Protein AF-A0A2X1PIT4-F1 (afdb_monomer)

Structure (mmCIF, N/CA/C/O backbone):
data_AF-A0A2X1PIT4-F1
#
_entry.id   AF-A0A2X1PIT4-F1
#
loop_
_atom_site.group_PDB
_atom_site.id
_atom_site.type_symbol
_atom_site.label_atom_id
_atom_site.label_alt_id
_atom_site.label_comp_id
_atom_site.label_as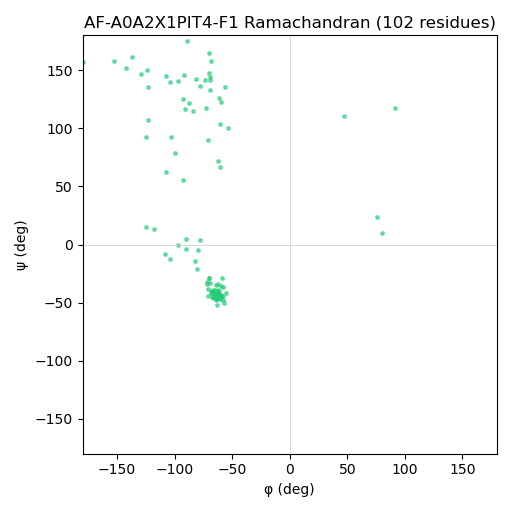ym_id
_atom_site.label_entity_id
_atom_site.label_seq_id
_atom_site.pdbx_PDB_ins_code
_atom_site.Cartn_x
_atom_site.Cartn_y
_atom_site.Cartn_z
_atom_site.occupancy
_atom_site.B_iso_or_equiv
_atom_site.auth_seq_id
_atom_site.auth_comp_id
_atom_site.auth_asym_id
_atom_site.auth_atom_id
_atom_site.pdbx_PDB_model_num
ATOM 1 N N . MET A 1 1 ? -17.736 -12.705 9.997 1.00 50.94 1 MET A N 1
ATOM 2 C CA . MET A 1 1 ? -16.799 -11.844 9.248 1.00 50.94 1 MET A CA 1
ATOM 3 C C . MET A 1 1 ? -15.477 -11.856 9.993 1.00 50.94 1 MET A C 1
ATOM 5 O O . MET A 1 1 ? -15.483 -11.65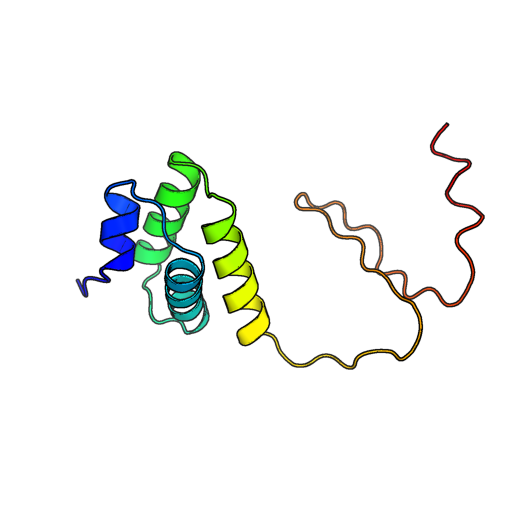0 11.202 1.00 50.94 1 MET A O 1
ATOM 9 N N . GLN A 1 2 ? -14.382 -12.212 9.327 1.00 56.69 2 GLN A N 1
ATOM 10 C CA . GLN A 1 2 ? -13.048 -12.162 9.926 1.00 56.69 2 GLN A CA 1
ATOM 11 C C . GLN A 1 2 ? -12.653 -10.682 1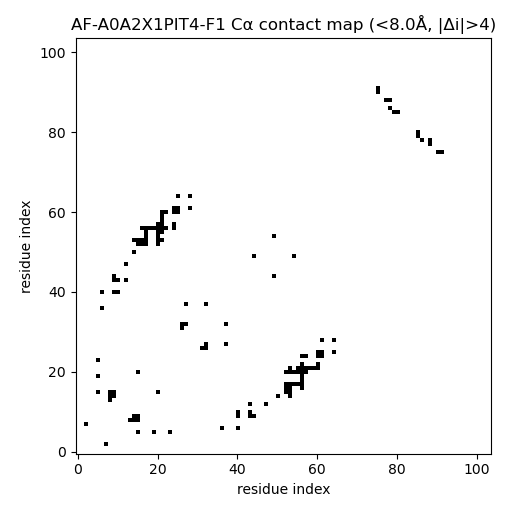0.040 1.00 56.69 2 GLN A C 1
ATOM 13 O O . GLN A 1 2 ? -12.628 -9.978 9.032 1.00 56.69 2 GLN A O 1
ATOM 18 N N . HIS A 1 3 ? -12.454 -10.194 11.266 1.00 62.47 3 HIS A N 1
ATOM 19 C CA . HIS A 1 3 ? -12.161 -8.783 11.525 1.00 62.47 3 HIS A CA 1
ATOM 20 C C . HIS A 1 3 ? -10.661 -8.545 11.345 1.00 62.47 3 HIS A C 1
ATOM 22 O O . HIS A 1 3 ? -9.855 -9.104 12.088 1.00 62.47 3 HIS A O 1
ATOM 28 N N . ASN A 1 4 ? -10.286 -7.738 10.352 1.00 81.75 4 ASN A N 1
ATOM 29 C CA . ASN A 1 4 ? -8.917 -7.255 10.206 1.00 81.75 4 ASN A CA 1
ATOM 30 C C . ASN A 1 4 ? -8.811 -5.922 10.970 1.00 81.75 4 ASN A C 1
ATOM 32 O O . ASN A 1 4 ? -9.489 -4.969 10.579 1.00 81.75 4 ASN A O 1
ATOM 36 N N . PRO A 1 5 ? -7.994 -5.822 12.033 1.00 90.94 5 PRO A N 1
ATOM 37 C CA . PRO A 1 5 ? -7.908 -4.610 12.851 1.00 90.94 5 PRO A CA 1
ATOM 38 C C . PRO A 1 5 ? -7.499 -3.368 12.044 1.00 90.94 5 PRO A C 1
ATOM 40 O O . PRO A 1 5 ? -7.935 -2.264 12.359 1.00 90.94 5 PRO A O 1
ATOM 43 N N . LEU A 1 6 ? -6.734 -3.546 10.962 1.00 94.50 6 LEU A N 1
ATOM 44 C CA . LEU A 1 6 ? -6.333 -2.449 10.080 1.00 94.50 6 LEU A CA 1
ATOM 45 C C . LEU A 1 6 ? -7.500 -1.921 9.238 1.00 94.50 6 LEU A C 1
ATOM 47 O O . LEU A 1 6 ? -7.564 -0.727 8.962 1.00 94.50 6 LEU A O 1
ATOM 51 N N . LEU A 1 7 ? -8.445 -2.789 8.857 1.00 94.62 7 LEU A N 1
ATOM 52 C CA . LEU A 1 7 ? -9.663 -2.356 8.170 1.00 94.62 7 LEU A CA 1
ATOM 53 C C . LEU A 1 7 ? -10.554 -1.544 9.112 1.00 94.62 7 LEU A C 1
ATOM 55 O O . LEU A 1 7 ? -11.041 -0.496 8.712 1.00 94.62 7 LEU A O 1
ATOM 59 N N . GLU A 1 8 ? -10.698 -1.958 10.372 1.00 93.62 8 GLU A N 1
ATOM 60 C CA . GLU A 1 8 ? -11.466 -1.200 11.372 1.00 93.62 8 GLU A CA 1
ATOM 61 C C . GLU A 1 8 ? -10.850 0.178 11.664 1.00 93.62 8 GLU A C 1
ATOM 63 O O . GLU A 1 8 ? -11.553 1.189 11.753 1.00 93.62 8 GLU A O 1
ATOM 68 N N . GLN A 1 9 ? -9.519 0.253 11.757 1.00 94.19 9 GLN A N 1
ATOM 69 C CA . GLN A 1 9 ? -8.798 1.524 11.872 1.00 94.19 9 GLN A CA 1
ATOM 70 C C . GLN A 1 9 ? -9.105 2.442 10.680 1.00 94.19 9 GLN A C 1
ATOM 72 O O . GLN A 1 9 ? -9.423 3.619 10.849 1.00 94.19 9 GLN A O 1
ATOM 77 N N . LEU A 1 10 ? -9.095 1.884 9.474 1.00 93.62 10 LEU A N 1
ATOM 78 C CA . LEU A 1 10 ? -9.342 2.626 8.246 1.00 93.62 10 LEU A CA 1
ATOM 79 C C . LEU A 1 10 ? -10.817 3.059 8.117 1.00 93.62 10 LEU A C 1
ATOM 81 O O . LEU A 1 10 ? -11.097 4.191 7.720 1.00 93.62 10 LEU A O 1
ATOM 85 N N . TYR A 1 11 ? -11.767 2.217 8.534 1.00 94.12 11 TYR A N 1
ATOM 86 C CA . TYR A 1 11 ? -13.203 2.534 8.561 1.00 94.12 11 TYR A CA 1
ATOM 87 C C . TYR A 1 11 ? -13.572 3.561 9.631 1.00 94.12 11 TYR A C 1
ATOM 89 O O . TYR A 1 11 ? -14.502 4.341 9.438 1.00 94.12 11 TYR A O 1
ATOM 97 N N . SER A 1 12 ? -12.821 3.614 10.731 1.00 94.12 12 SER A N 1
ATOM 98 C CA . SER A 1 12 ? -12.956 4.663 11.749 1.00 94.12 12 SER A CA 1
ATOM 99 C C . SER A 1 12 ? -12.305 5.992 11.343 1.00 94.12 12 SER A C 1
ATOM 101 O O . SER A 1 12 ? -12.314 6.943 12.122 1.00 94.12 12 SER A O 1
ATOM 103 N N . GLY A 1 13 ? -11.774 6.086 10.118 1.00 92.38 13 GLY A N 1
ATOM 104 C CA . GLY A 1 13 ? -11.192 7.308 9.565 1.00 92.38 13 GLY A CA 1
ATOM 105 C C . GLY A 1 13 ? -9.764 7.583 10.031 1.00 92.38 13 GLY A C 1
ATOM 106 O O . GLY A 1 13 ? -9.237 8.663 9.760 1.00 92.38 13 GLY A O 1
ATOM 107 N N . HIS A 1 14 ? -9.122 6.630 10.710 1.00 95.06 14 HIS A N 1
ATOM 108 C CA . HIS A 1 14 ? -7.731 6.764 11.114 1.00 95.06 14 HIS A CA 1
ATOM 109 C C . HIS A 1 14 ? -6.798 6.413 9.955 1.00 95.06 14 HIS A C 1
ATOM 111 O O . HIS A 1 14 ? -7.036 5.493 9.171 1.00 95.06 14 HIS A O 1
ATOM 117 N N . SER A 1 15 ? -5.702 7.159 9.873 1.00 95.31 15 SER A N 1
ATOM 118 C CA . SER A 1 15 ? -4.612 6.882 8.945 1.00 95.31 15 SER A CA 1
ATOM 119 C C . SER A 1 15 ? -3.852 5.622 9.343 1.00 95.31 15 SER A C 1
ATOM 121 O O . SER A 1 15 ? -3.682 5.349 10.533 1.00 95.31 15 SER A O 1
ATOM 123 N N . LEU A 1 16 ? -3.346 4.897 8.351 1.00 97.06 16 LEU A N 1
ATOM 124 C CA . LEU A 1 16 ? -2.371 3.831 8.557 1.00 97.06 16 LEU A CA 1
ATOM 125 C C . LEU A 1 16 ? -0.949 4.388 8.431 1.00 97.06 16 LEU A C 1
ATOM 127 O O . LEU A 1 16 ? -0.675 5.266 7.612 1.00 97.06 16 LEU A O 1
ATOM 131 N N . SER A 1 17 ? -0.028 3.843 9.216 1.00 97.94 17 SER A N 1
ATOM 132 C CA . SER A 1 17 ? 1.409 3.996 8.988 1.00 97.94 17 SER A CA 1
ATOM 133 C C . SER A 1 17 ? 1.856 3.227 7.740 1.00 97.94 17 SER A C 1
ATOM 135 O O . SER A 1 17 ? 1.169 2.325 7.254 1.00 97.94 17 SER A O 1
ATOM 137 N N . THR A 1 18 ? 3.061 3.518 7.243 1.00 97.44 18 THR A N 1
ATOM 138 C CA . THR A 1 18 ? 3.633 2.817 6.083 1.00 97.44 18 THR A CA 1
ATOM 139 C C . THR A 1 18 ? 3.681 1.302 6.283 1.00 97.44 18 THR A C 1
ATOM 141 O O . THR A 1 18 ? 3.351 0.554 5.363 1.00 97.44 18 THR A O 1
ATOM 144 N N . SER A 1 19 ? 4.053 0.822 7.475 1.00 97.62 19 SER A N 1
ATOM 145 C CA . SER A 1 19 ? 4.115 -0.615 7.777 1.00 97.62 19 SER A CA 1
ATOM 146 C C . SER A 1 19 ? 2.736 -1.269 7.821 1.00 97.62 19 SER A C 1
ATOM 148 O O . SER A 1 19 ? 2.571 -2.372 7.305 1.00 97.62 19 SER A O 1
ATOM 150 N N . GLU A 1 20 ? 1.743 -0.587 8.394 1.00 97.44 20 GLU A N 1
ATOM 151 C CA . GLU A 1 20 ? 0.361 -1.077 8.456 1.00 97.44 20 GLU A CA 1
ATOM 152 C C . GLU A 1 20 ? -0.263 -1.125 7.062 1.00 97.44 20 GLU A C 1
ATOM 154 O O . GLU A 1 20 ? -0.830 -2.144 6.674 1.00 97.44 20 GLU A O 1
ATOM 159 N N . SER A 1 21 ? -0.085 -0.065 6.268 1.00 97.44 21 SER A N 1
ATOM 160 C CA . SER A 1 21 ? -0.523 -0.043 4.873 1.00 97.44 21 SER A CA 1
ATOM 161 C C . SER A 1 21 ? 0.157 -1.151 4.060 1.00 97.44 21 SER A C 1
ATOM 163 O O . SER A 1 21 ? -0.513 -1.888 3.343 1.00 97.44 21 SER A O 1
ATOM 165 N N . THR A 1 22 ? 1.469 -1.357 4.234 1.00 98.12 22 THR A N 1
ATOM 166 C CA . THR A 1 22 ? 2.195 -2.455 3.565 1.00 98.12 22 THR A CA 1
ATOM 167 C C . THR A 1 22 ? 1.586 -3.816 3.903 1.00 98.12 22 THR A C 1
ATOM 169 O O . THR A 1 22 ? 1.329 -4.616 3.006 1.00 98.12 22 THR A O 1
ATOM 172 N N . ALA A 1 23 ? 1.326 -4.085 5.187 1.00 97.06 23 ALA A N 1
ATOM 173 C CA . ALA A 1 23 ? 0.718 -5.340 5.621 1.00 97.06 23 ALA A CA 1
ATOM 174 C C . ALA A 1 23 ? -0.683 -5.530 5.021 1.00 97.06 23 ALA A C 1
ATOM 176 O O . ALA A 1 23 ? -1.005 -6.609 4.524 1.00 97.06 23 ALA A O 1
ATOM 177 N N . LEU A 1 24 ? -1.493 -4.470 5.007 1.00 96.38 24 LEU A N 1
ATOM 178 C CA . LEU A 1 24 ? -2.843 -4.513 4.459 1.00 96.38 24 LEU A CA 1
ATOM 179 C C . LEU A 1 24 ? -2.846 -4.763 2.941 1.00 96.38 24 LEU A C 1
ATOM 181 O O . LEU A 1 24 ? -3.590 -5.619 2.467 1.00 96.38 24 LEU A O 1
ATOM 185 N N . PHE A 1 25 ? -1.992 -4.079 2.175 1.00 97.25 25 PHE A N 1
ATOM 186 C CA . PHE A 1 25 ? -1.879 -4.296 0.729 1.00 97.25 25 PHE A CA 1
ATOM 187 C C . PHE A 1 25 ? -1.250 -5.653 0.375 1.00 97.25 25 PHE A C 1
ATOM 189 O O . PHE A 1 25 ? -1.617 -6.235 -0.644 1.00 97.25 25 PHE A O 1
ATOM 196 N N . ASN A 1 26 ? -0.375 -6.209 1.218 1.00 97.31 26 ASN A N 1
ATOM 197 C CA . ASN A 1 26 ? 0.101 -7.586 1.054 1.00 97.31 26 ASN A CA 1
ATOM 198 C C . ASN A 1 26 ? -1.050 -8.595 1.165 1.00 97.31 26 ASN A C 1
ATOM 200 O O . ASN A 1 26 ? -1.171 -9.459 0.299 1.00 97.31 26 ASN A O 1
ATO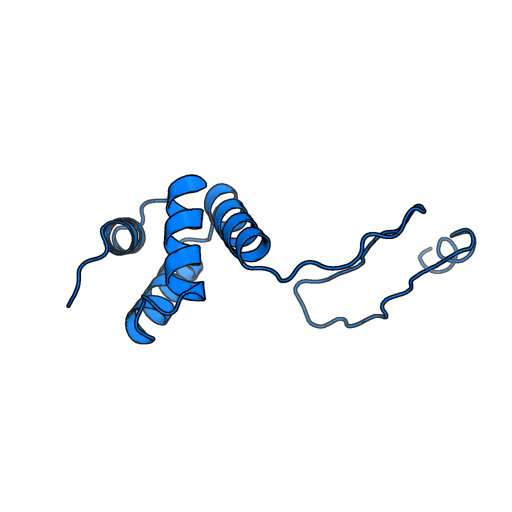M 204 N N . ALA A 1 27 ? -1.936 -8.435 2.153 1.00 95.44 27 ALA A N 1
ATOM 205 C CA . ALA A 1 27 ? -3.122 -9.282 2.298 1.00 95.44 27 ALA A CA 1
ATOM 206 C C . ALA A 1 27 ? -4.046 -9.204 1.065 1.00 95.44 27 ALA A C 1
ATOM 208 O O . ALA A 1 27 ? -4.608 -10.211 0.634 1.00 95.44 27 ALA A O 1
ATOM 209 N N . VAL A 1 28 ? -4.162 -8.026 0.437 1.00 95.88 28 VAL A N 1
ATOM 210 C CA . VAL A 1 28 ? -4.887 -7.864 -0.839 1.00 95.88 28 VAL A CA 1
ATOM 211 C C . VAL A 1 28 ? -4.223 -8.667 -1.959 1.00 95.88 28 VAL A C 1
ATOM 213 O O . VAL A 1 28 ? -4.894 -9.442 -2.635 1.00 95.88 28 VAL A O 1
ATOM 216 N N . ILE A 1 29 ? -2.912 -8.500 -2.162 1.00 95.50 29 ILE A N 1
ATOM 217 C CA . ILE A 1 29 ? -2.170 -9.150 -3.257 1.00 95.50 29 ILE A CA 1
ATOM 218 C C . ILE A 1 29 ? -2.163 -10.678 -3.101 1.00 95.50 29 ILE A C 1
ATOM 220 O O . ILE A 1 29 ? -2.230 -11.403 -4.093 1.00 95.50 29 ILE A O 1
ATOM 224 N N . GLN A 1 30 ? -2.116 -11.166 -1.862 1.00 95.00 30 GLN A N 1
ATOM 225 C CA . GLN A 1 30 ? -2.134 -12.593 -1.533 1.00 95.00 30 GLN A CA 1
ATOM 226 C C . GLN A 1 30 ? -3.542 -13.211 -1.580 1.00 95.00 30 GLN A C 1
ATOM 228 O O . GLN A 1 30 ? -3.676 -14.428 -1.463 1.00 95.00 30 GLN A O 1
ATOM 233 N N . GLY A 1 31 ? -4.588 -12.405 -1.801 1.00 94.19 31 GLY A N 1
ATOM 234 C CA . GLY A 1 31 ? -5.971 -12.877 -1.890 1.00 94.19 31 GLY A CA 1
ATOM 235 C C . GLY A 1 31 ? -6.596 -13.233 -0.539 1.00 94.19 31 GLY A C 1
ATOM 236 O O . GLY A 1 31 ? -7.535 -14.0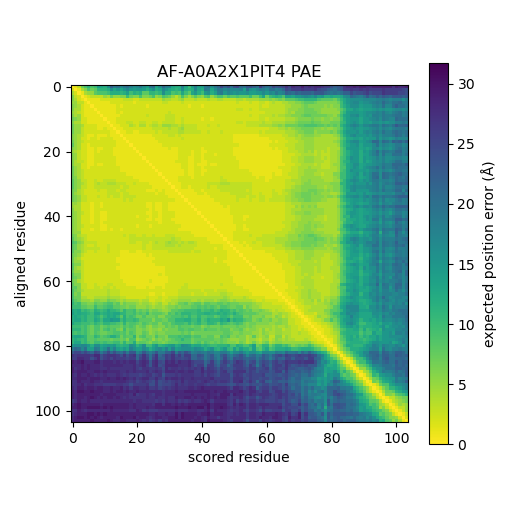22 -0.488 1.00 94.19 31 GLY A O 1
ATOM 237 N N . GLU A 1 32 ? -6.085 -12.670 0.557 1.00 94.38 32 GLU A N 1
ATOM 238 C CA . GLU A 1 32 ? -6.565 -12.926 1.922 1.00 94.38 32 GLU A CA 1
ATOM 239 C C . GLU A 1 32 ? -7.794 -12.081 2.291 1.00 94.38 32 GLU A C 1
ATOM 241 O O . GLU A 1 32 ? -8.470 -12.360 3.284 1.00 94.38 32 GLU A O 1
ATOM 246 N N . LEU A 1 33 ? -8.094 -11.042 1.503 1.00 93.75 33 LEU A N 1
ATOM 247 C CA . LEU A 1 33 ? -9.272 -10.194 1.678 1.00 93.75 33 LEU A CA 1
ATOM 248 C C . LEU A 1 33 ? -10.350 -10.515 0.643 1.00 93.75 33 LEU A C 1
ATOM 250 O O . LEU A 1 33 ? -10.077 -10.709 -0.540 1.00 93.75 33 LEU A O 1
ATOM 254 N N . SER A 1 34 ? -11.599 -10.509 1.101 1.00 94.75 34 SER A N 1
ATOM 255 C CA . SER A 1 34 ? -12.776 -10.621 0.234 1.00 94.75 34 SER A CA 1
ATOM 256 C C . SER A 1 34 ? -12.966 -9.379 -0.645 1.00 94.75 34 SER A C 1
ATOM 258 O O . SER A 1 34 ? -12.516 -8.280 -0.305 1.00 94.75 34 SER A O 1
ATOM 260 N N . ASN A 1 35 ? -13.688 -9.527 -1.757 1.00 94.81 35 ASN A N 1
ATOM 261 C CA . ASN A 1 35 ? -13.988 -8.418 -2.669 1.00 94.81 35 ASN A CA 1
ATOM 262 C C . ASN A 1 35 ? -14.718 -7.269 -1.957 1.00 94.81 35 ASN A C 1
ATOM 264 O O . ASN A 1 35 ? -14.454 -6.101 -2.233 1.00 94.81 35 ASN A O 1
ATOM 268 N N . GLU A 1 36 ? -15.603 -7.596 -1.017 1.00 95.00 36 GLU A N 1
ATOM 269 C CA . GLU A 1 36 ? -16.349 -6.634 -0.211 1.00 95.00 36 GLU A CA 1
ATOM 270 C C . GLU A 1 36 ? -15.411 -5.830 0.698 1.00 95.00 36 GLU A C 1
ATOM 272 O O . GLU A 1 36 ? -15.537 -4.608 0.791 1.00 95.00 36 GLU A O 1
ATOM 277 N N . GLN A 1 37 ? -14.433 -6.493 1.325 1.00 94.75 37 GLN A N 1
ATOM 278 C CA . GLN A 1 37 ? -13.416 -5.835 2.152 1.00 94.75 37 GLN A CA 1
ATOM 279 C C . GLN A 1 37 ? -12.501 -4.938 1.317 1.00 94.75 37 GLN A C 1
ATOM 281 O O . GLN A 1 37 ? -12.214 -3.816 1.727 1.00 94.75 37 GLN A O 1
ATOM 286 N N . ILE A 1 38 ? -12.077 -5.396 0.136 1.00 96.44 38 ILE A N 1
ATOM 287 C CA . ILE A 1 38 ? -11.251 -4.596 -0.777 1.00 96.44 38 ILE A CA 1
ATOM 288 C C . ILE A 1 38 ? -12.026 -3.355 -1.236 1.00 96.44 38 ILE A C 1
ATOM 290 O O . ILE A 1 38 ? -11.500 -2.244 -1.177 1.00 96.44 38 ILE A O 1
ATOM 294 N N . ALA A 1 39 ? -13.288 -3.513 -1.643 1.00 96.62 39 ALA A N 1
ATOM 295 C CA . ALA A 1 39 ? -14.126 -2.396 -2.066 1.00 96.62 39 ALA A CA 1
ATOM 296 C C . ALA A 1 39 ? -14.319 -1.370 -0.939 1.00 96.62 39 ALA A C 1
ATOM 298 O O . ALA A 1 39 ? -14.118 -0.174 -1.156 1.00 96.62 39 ALA A O 1
ATOM 299 N N . ALA A 1 40 ? -14.648 -1.827 0.272 1.00 95.31 40 ALA A N 1
ATOM 300 C CA . ALA A 1 40 ? -14.815 -0.961 1.435 1.00 95.31 40 ALA A CA 1
ATOM 301 C C . ALA A 1 40 ? -13.517 -0.221 1.797 1.00 95.31 40 ALA A C 1
ATOM 303 O O . ALA A 1 40 ? -13.544 0.990 2.018 1.00 95.31 40 ALA A O 1
ATOM 304 N N . MET A 1 41 ? -12.376 -0.918 1.786 1.00 95.75 41 MET A N 1
ATOM 305 C CA . MET A 1 41 ? -11.055 -0.326 2.013 1.00 95.75 41 MET A CA 1
ATOM 306 C C . MET A 1 41 ? -10.759 0.793 1.006 1.00 95.75 41 MET A C 1
ATOM 308 O O . MET A 1 41 ? -10.390 1.900 1.397 1.00 95.75 41 MET A O 1
ATOM 312 N N . LEU A 1 42 ? -10.951 0.533 -0.291 1.00 96.50 42 LEU A N 1
ATOM 313 C CA . LEU A 1 42 ? -10.682 1.507 -1.353 1.00 96.50 42 LEU A CA 1
ATOM 314 C C . LEU A 1 42 ? -11.610 2.724 -1.271 1.00 96.50 42 LEU A C 1
ATOM 316 O O . LEU A 1 42 ? -11.161 3.852 -1.474 1.00 96.50 42 LEU A O 1
ATOM 320 N N . ILE A 1 43 ? -12.888 2.517 -0.941 1.00 96.75 43 ILE A N 1
ATOM 321 C CA . ILE A 1 43 ? -13.847 3.610 -0.738 1.00 96.75 43 ILE A CA 1
ATOM 322 C C . ILE A 1 43 ? -13.430 4.469 0.456 1.00 96.75 43 ILE A C 1
ATOM 324 O O . ILE A 1 43 ? -13.382 5.691 0.332 1.00 96.75 43 ILE A O 1
ATOM 328 N N . ALA A 1 44 ? -13.086 3.859 1.589 1.00 95.56 44 ALA A N 1
ATOM 329 C CA . ALA A 1 44 ? -12.674 4.593 2.780 1.00 95.56 44 ALA A CA 1
ATOM 330 C C . ALA A 1 44 ? -11.383 5.402 2.544 1.00 95.56 44 ALA A C 1
ATOM 332 O O . ALA A 1 44 ? -11.332 6.583 2.893 1.00 95.56 44 ALA A O 1
ATOM 333 N N . LEU A 1 45 ? -10.392 4.827 1.849 1.00 96.25 45 LEU A N 1
ATOM 334 C CA . LEU A 1 45 ? -9.198 5.551 1.395 1.00 96.25 45 LEU A CA 1
ATOM 335 C C . LEU A 1 45 ? -9.552 6.723 0.468 1.00 96.25 45 LEU A C 1
ATOM 337 O O . LEU A 1 45 ? -9.024 7.822 0.627 1.00 96.25 45 LEU A O 1
ATOM 341 N N . LYS A 1 46 ? -10.457 6.516 -0.497 1.00 95.31 46 LYS A N 1
ATOM 342 C CA . LYS A 1 46 ? -10.867 7.552 -1.457 1.00 95.31 46 LYS A CA 1
ATOM 343 C C . LYS A 1 46 ? -11.607 8.707 -0.787 1.00 95.31 46 LYS A C 1
ATOM 345 O O . LYS A 1 46 ? -11.362 9.856 -1.145 1.00 95.31 46 LYS A O 1
ATOM 350 N N . VAL A 1 47 ? -12.517 8.401 0.137 1.00 96.00 47 VAL A N 1
ATOM 351 C CA . VAL A 1 47 ? -13.356 9.389 0.829 1.00 96.00 47 VAL A CA 1
ATOM 352 C C . VAL A 1 47 ? -12.531 10.224 1.802 1.00 96.00 47 VAL A C 1
ATOM 354 O O . VAL A 1 47 ? -12.679 11.442 1.821 1.00 96.00 47 VAL A O 1
ATOM 357 N N . ARG A 1 48 ? -11.644 9.594 2.581 1.00 95.44 48 ARG A N 1
ATOM 358 C CA . ARG A 1 48 ? -10.749 10.313 3.500 1.00 95.44 48 ARG A CA 1
ATOM 359 C C . ARG A 1 48 ? -9.643 11.070 2.758 1.00 95.44 48 ARG A C 1
ATOM 361 O O . ARG A 1 48 ? -9.243 12.145 3.192 1.00 95.44 48 ARG A O 1
ATOM 368 N N . GLY A 1 49 ? -9.168 10.508 1.648 1.00 94.62 49 GLY A N 1
ATOM 369 C CA . GLY A 1 49 ? -7.934 10.909 0.983 1.00 94.62 49 GLY A CA 1
ATOM 370 C C . GLY A 1 49 ? -6.758 10.091 1.516 1.00 94.62 49 GLY A C 1
ATOM 371 O O . GLY A 1 49 ? -6.434 10.151 2.701 1.00 94.62 49 GLY A O 1
ATOM 372 N N . ALA A 1 50 ? -6.124 9.319 0.633 1.00 94.25 50 ALA A N 1
ATOM 373 C CA . ALA A 1 50 ? -4.941 8.541 0.980 1.00 94.25 50 ALA A CA 1
ATOM 374 C C . ALA A 1 50 ? -3.746 9.468 1.238 1.00 94.25 50 ALA A C 1
ATOM 376 O O . ALA A 1 50 ? -3.476 10.376 0.448 1.00 94.25 50 ALA A O 1
ATOM 377 N N . ASN A 1 51 ? -3.031 9.228 2.334 1.00 95.25 51 ASN A N 1
ATOM 378 C CA . ASN A 1 51 ? -1.830 9.985 2.680 1.00 95.25 51 ASN A CA 1
ATOM 379 C C . ASN A 1 51 ? -0.560 9.357 2.068 1.00 95.25 51 ASN A C 1
ATOM 381 O O . ASN A 1 51 ? -0.594 8.296 1.436 1.00 95.25 51 ASN A O 1
ATOM 385 N N . THR A 1 52 ? 0.578 10.029 2.247 1.00 96.81 52 THR A N 1
ATOM 386 C CA . THR A 1 52 ? 1.868 9.592 1.697 1.00 96.81 52 THR A CA 1
ATOM 387 C C . THR A 1 52 ? 2.308 8.245 2.267 1.00 96.81 52 THR A C 1
ATOM 389 O O . THR A 1 52 ? 2.847 7.421 1.530 1.00 96.81 52 THR A O 1
ATOM 392 N N . GLU A 1 53 ? 2.082 7.998 3.556 1.00 97.25 53 GLU A N 1
ATOM 393 C CA . GLU A 1 53 ? 2.430 6.759 4.253 1.00 97.25 53 GLU A CA 1
ATOM 394 C C . GLU A 1 53 ? 1.662 5.561 3.680 1.00 97.25 53 GLU A C 1
ATOM 396 O O . GLU A 1 53 ? 2.237 4.508 3.401 1.00 97.25 53 GLU A O 1
ATOM 401 N N . GLU A 1 54 ? 0.373 5.745 3.418 1.00 97.12 54 GLU A N 1
ATOM 402 C CA . GLU A 1 54 ? -0.518 4.739 2.856 1.00 97.12 54 GLU A CA 1
ATOM 403 C C . GLU A 1 54 ? -0.139 4.396 1.422 1.00 97.12 54 GLU A C 1
ATOM 405 O O . GLU A 1 54 ? -0.013 3.214 1.094 1.00 97.12 54 GLU A O 1
ATOM 410 N N . ILE A 1 55 ? 0.121 5.412 0.595 1.00 96.50 55 ILE A N 1
ATOM 411 C CA . ILE A 1 55 ? 0.601 5.228 -0.779 1.00 96.50 55 ILE A CA 1
ATOM 412 C C . ILE A 1 55 ? 1.970 4.536 -0.773 1.00 96.50 55 ILE A C 1
ATOM 414 O O . ILE A 1 55 ? 2.183 3.585 -1.524 1.00 96.50 55 ILE A O 1
ATOM 418 N N . SER A 1 56 ? 2.885 4.959 0.102 1.00 97.38 56 SER A N 1
ATOM 419 C CA . SER A 1 56 ? 4.215 4.352 0.230 1.00 97.38 56 SER A CA 1
ATOM 420 C C . SER A 1 56 ? 4.127 2.881 0.634 1.00 97.38 56 SER A C 1
ATOM 422 O O . SER A 1 56 ? 4.859 2.053 0.093 1.00 97.38 56 SER A O 1
ATOM 424 N N . GLY A 1 57 ? 3.206 2.537 1.538 1.00 97.56 57 GLY A N 1
ATOM 425 C CA . GLY A 1 57 ? 2.968 1.152 1.937 1.00 97.56 57 GLY A CA 1
ATOM 426 C C . GLY A 1 57 ? 2.395 0.297 0.805 1.00 97.56 57 GLY A C 1
ATOM 427 O O . GLY A 1 57 ? 2.860 -0.820 0.584 1.00 97.56 57 GLY A O 1
ATOM 428 N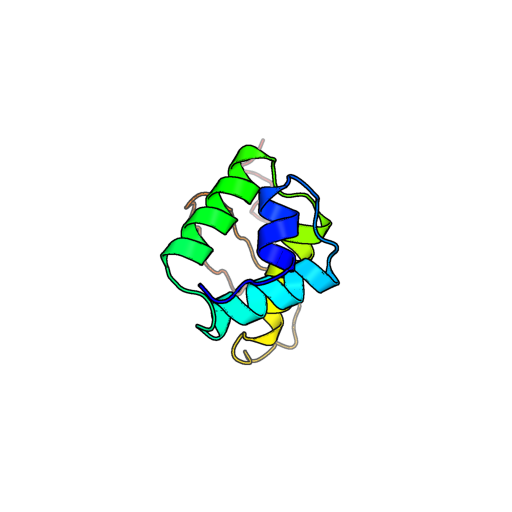 N . ALA A 1 58 ? 1.462 0.841 0.019 1.00 96.62 58 ALA A N 1
ATOM 429 C CA . ALA A 1 58 ? 0.924 0.166 -1.162 1.00 96.62 58 ALA A CA 1
ATOM 430 C C . ALA A 1 58 ? 2.010 -0.107 -2.218 1.00 96.62 58 ALA A C 1
ATOM 432 O O . ALA A 1 58 ? 2.080 -1.202 -2.784 1.00 96.62 58 ALA A O 1
ATOM 433 N N . VAL A 1 59 ? 2.896 0.869 -2.456 1.00 96.75 59 VAL A N 1
ATOM 434 C CA . VAL A 1 59 ? 4.055 0.716 -3.349 1.00 96.75 59 VAL A CA 1
ATOM 435 C C . VAL A 1 59 ? 5.015 -0.342 -2.809 1.00 96.75 59 VAL A C 1
ATOM 437 O O . VAL A 1 59 ? 5.434 -1.219 -3.563 1.00 96.75 59 VAL A O 1
ATOM 440 N N . ALA A 1 60 ? 5.332 -0.312 -1.512 1.00 97.44 60 ALA A N 1
ATOM 441 C CA . ALA A 1 60 ? 6.219 -1.291 -0.890 1.00 97.44 60 ALA A CA 1
ATOM 442 C C . ALA A 1 60 ? 5.674 -2.723 -1.019 1.00 97.44 60 ALA A C 1
ATOM 444 O O . ALA A 1 60 ? 6.411 -3.614 -1.440 1.00 97.44 60 ALA A O 1
ATOM 445 N N . ALA A 1 61 ? 4.386 -2.934 -0.735 1.00 97.31 61 ALA A N 1
ATOM 446 C CA . ALA A 1 61 ? 3.721 -4.224 -0.919 1.00 97.31 61 ALA A CA 1
ATOM 447 C C . ALA A 1 61 ? 3.751 -4.677 -2.389 1.00 97.31 61 ALA A C 1
ATOM 449 O O . ALA A 1 61 ? 4.079 -5.824 -2.694 1.00 97.31 61 ALA A O 1
ATOM 450 N N . SER A 1 62 ? 3.485 -3.761 -3.323 1.00 96.12 62 SER A N 1
ATOM 451 C CA . SER A 1 62 ? 3.522 -4.056 -4.760 1.00 96.12 62 SER A CA 1
ATOM 452 C C . SER A 1 62 ? 4.916 -4.490 -5.222 1.00 96.12 62 SER A C 1
ATOM 454 O O . SER A 1 62 ? 5.041 -5.480 -5.937 1.00 96.12 62 SER A O 1
ATOM 456 N N . LEU A 1 63 ? 5.970 -3.795 -4.779 1.00 94.50 63 LEU A N 1
ATOM 457 C CA . LEU A 1 63 ? 7.358 -4.136 -5.103 1.00 94.50 63 LEU A CA 1
ATOM 458 C C . LEU A 1 63 ? 7.790 -5.474 -4.488 1.00 94.50 63 LEU A C 1
ATOM 460 O O . LEU A 1 63 ? 8.480 -6.243 -5.149 1.00 94.50 63 LEU A O 1
ATOM 464 N N . GLN A 1 64 ? 7.366 -5.776 -3.255 1.00 95.88 64 GLN A N 1
ATOM 465 C CA . GLN A 1 64 ? 7.672 -7.049 -2.584 1.00 95.88 64 GLN A CA 1
ATOM 466 C C . GLN A 1 64 ? 7.088 -8.262 -3.317 1.00 95.88 64 GLN A C 1
ATOM 468 O O . GLN A 1 64 ? 7.703 -9.325 -3.328 1.00 95.88 64 GLN A O 1
ATOM 473 N N . ASN A 1 65 ? 5.916 -8.102 -3.935 1.00 94.75 65 ASN A N 1
ATOM 474 C CA . ASN A 1 65 ? 5.232 -9.170 -4.666 1.00 94.75 65 ASN A CA 1
ATOM 475 C C . ASN A 1 65 ? 5.486 -9.124 -6.184 1.00 94.75 65 ASN A C 1
ATOM 477 O O . ASN A 1 65 ? 4.972 -9.965 -6.927 1.00 94.75 65 ASN A O 1
ATOM 481 N N . ALA A 1 66 ? 6.261 -8.151 -6.671 1.00 94.00 66 ALA A N 1
ATOM 482 C CA . ALA A 1 66 ? 6.602 -8.049 -8.080 1.00 94.00 66 ALA A CA 1
ATOM 483 C C . ALA A 1 66 ? 7.549 -9.183 -8.491 1.00 94.00 66 ALA A C 1
ATOM 485 O O . ALA A 1 66 ? 8.448 -9.594 -7.757 1.00 94.00 66 ALA A O 1
ATOM 486 N N . LYS A 1 67 ? 7.379 -9.677 -9.719 1.00 92.38 67 LYS A N 1
ATOM 487 C CA . LYS A 1 67 ? 8.338 -10.618 -10.302 1.00 92.38 67 LYS A CA 1
ATOM 488 C C . LYS A 1 67 ? 9.650 -9.890 -10.579 1.00 92.38 67 LYS A C 1
ATOM 490 O O . LYS A 1 67 ? 9.642 -8.754 -11.047 1.00 92.38 67 LYS A O 1
ATOM 495 N N . ALA A 1 68 ? 10.766 -10.576 -10.346 1.00 90.00 68 ALA A N 1
ATOM 496 C CA . ALA A 1 68 ? 12.076 -10.052 -10.697 1.00 90.00 68 ALA A CA 1
ATOM 497 C C . ALA A 1 68 ? 12.138 -9.708 -12.194 1.00 90.00 68 ALA A C 1
ATOM 499 O O . ALA A 1 68 ? 11.701 -10.489 -13.044 1.00 90.00 68 ALA A O 1
ATOM 500 N N . PHE A 1 69 ? 12.711 -8.548 -12.501 1.00 85.94 69 PHE A N 1
ATOM 501 C CA . PHE A 1 69 ? 12.944 -8.078 -13.859 1.00 85.94 69 PHE A CA 1
ATOM 502 C C . PHE A 1 69 ? 14.444 -7.793 -14.038 1.00 85.94 69 PHE A C 1
ATOM 504 O O . PHE A 1 69 ? 15.056 -7.219 -13.134 1.00 85.94 69 PHE A O 1
ATOM 511 N N . PRO A 1 70 ? 15.068 -8.213 -15.154 1.00 87.94 70 PRO A N 1
ATOM 512 C CA . PRO A 1 70 ? 16.495 -8.008 -15.373 1.00 87.94 70 PRO A CA 1
ATOM 513 C C . PRO A 1 70 ? 16.844 -6.517 -15.412 1.00 87.94 70 PRO A C 1
ATOM 515 O O . PRO A 1 70 ? 16.284 -5.752 -16.194 1.00 87.94 70 PRO A O 1
ATOM 518 N N . TYR A 1 71 ? 17.801 -6.115 -14.576 1.00 84.94 71 TYR A N 1
ATOM 519 C CA . TYR A 1 71 ? 18.244 -4.729 -14.473 1.00 84.94 71 TYR A CA 1
ATOM 520 C C . TYR A 1 71 ? 19.355 -4.429 -15.498 1.00 84.94 71 TYR A C 1
ATOM 522 O O . TYR A 1 71 ? 20.399 -5.090 -15.469 1.00 84.94 71 TYR A O 1
ATOM 530 N N . PRO A 1 72 ? 19.178 -3.451 -16.404 1.00 87.94 72 PRO A N 1
ATOM 531 C CA . PRO A 1 72 ? 20.211 -3.075 -17.363 1.00 87.94 72 PRO A CA 1
ATOM 532 C C . PRO A 1 72 ? 21.355 -2.287 -16.704 1.00 87.94 72 PRO A C 1
ATOM 534 O O . PRO A 1 72 ? 21.132 -1.416 -15.869 1.00 87.94 72 PRO A O 1
ATOM 537 N N . ASN A 1 73 ? 22.597 -2.541 -17.127 1.00 88.81 73 ASN A N 1
ATOM 538 C CA . ASN A 1 73 ? 23.784 -1.820 -16.648 1.00 88.81 73 ASN A CA 1
ATOM 539 C C . ASN A 1 73 ? 24.1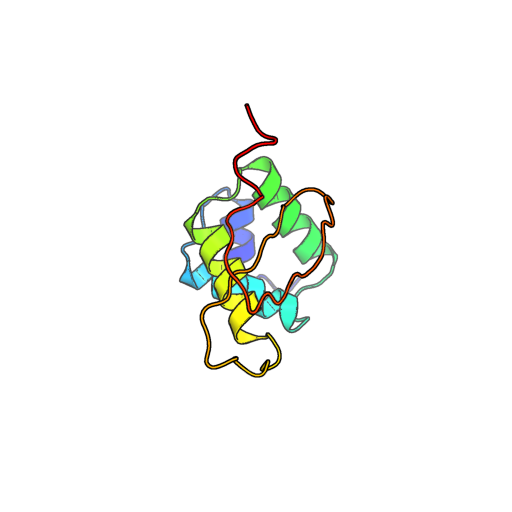34 -0.615 -17.548 1.00 88.81 73 ASN A C 1
ATOM 541 O O . ASN A 1 73 ? 25.222 -0.537 -18.116 1.00 88.81 73 ASN A O 1
ATOM 545 N N . TYR A 1 74 ? 23.175 0.290 -17.740 1.00 90.00 74 TYR A N 1
ATOM 546 C CA . TYR A 1 74 ? 23.360 1.598 -18.380 1.00 90.00 74 TYR A CA 1
ATOM 547 C C . TYR A 1 74 ? 22.310 2.581 -17.837 1.00 90.00 74 TYR A C 1
ATOM 549 O O . TYR A 1 74 ? 21.286 2.129 -17.328 1.00 90.00 74 TYR A O 1
ATOM 557 N N . PRO A 1 75 ? 22.520 3.910 -17.915 1.00 90.50 75 PRO A N 1
ATOM 558 C CA . PRO A 1 75 ? 21.523 4.874 -17.457 1.00 90.50 75 PRO A CA 1
ATOM 559 C C . PRO A 1 75 ? 20.204 4.719 -18.222 1.00 90.50 75 PRO A C 1
ATOM 561 O O . PRO A 1 75 ? 20.178 4.845 -19.445 1.00 90.50 75 PRO A O 1
ATOM 564 N N . PHE A 1 76 ? 19.114 4.481 -17.500 1.00 86.81 76 PHE A N 1
ATOM 565 C CA . PHE A 1 76 ? 17.762 4.419 -18.047 1.00 86.81 76 PHE A CA 1
ATOM 566 C C . PHE A 1 76 ? 16.794 5.159 -17.121 1.00 86.81 76 PHE A C 1
ATOM 568 O O . PHE A 1 76 ? 17.101 5.414 -15.956 1.00 86.81 76 PHE A O 1
ATOM 575 N N . ALA A 1 77 ? 15.631 5.519 -17.650 1.00 84.25 77 ALA A N 1
ATOM 576 C CA . ALA A 1 77 ? 14.538 6.113 -16.896 1.00 84.25 77 ALA A CA 1
ATOM 577 C C . ALA A 1 77 ? 13.213 5.567 -17.431 1.00 84.25 77 ALA A C 1
ATOM 579 O O . ALA A 1 77 ? 13.123 5.206 -18.605 1.00 84.25 77 ALA A O 1
ATOM 580 N N . ASP A 1 78 ? 12.206 5.524 -16.566 1.00 82.31 78 ASP A N 1
ATOM 581 C CA . ASP A 1 78 ? 10.835 5.184 -16.930 1.00 82.31 78 ASP A CA 1
ATOM 582 C C . ASP A 1 78 ? 9.962 6.447 -16.893 1.00 82.31 78 ASP A C 1
ATOM 584 O O . ASP A 1 78 ? 10.183 7.338 -16.069 1.00 82.31 78 ASP A O 1
ATOM 588 N N . ILE A 1 79 ? 8.992 6.542 -17.803 1.00 84.62 79 ILE A N 1
ATOM 589 C CA . ILE A 1 79 ? 8.041 7.656 -17.883 1.00 84.62 79 ILE A CA 1
ATOM 590 C C . ILE A 1 79 ? 6.640 7.060 -17.796 1.00 84.62 79 ILE A C 1
ATOM 592 O O . ILE A 1 79 ? 6.147 6.464 -18.752 1.00 84.62 79 ILE A O 1
ATOM 596 N N . VAL A 1 80 ? 5.987 7.258 -16.651 1.00 81.44 80 VAL A N 1
ATOM 597 C CA . VAL A 1 80 ? 4.636 6.751 -16.378 1.00 81.44 80 VAL A CA 1
ATOM 598 C C . VAL A 1 80 ? 3.726 7.867 -15.866 1.00 81.44 80 VAL A C 1
ATOM 600 O O . VAL A 1 80 ? 4.176 8.786 -15.183 1.00 81.44 80 VAL A O 1
ATOM 603 N N . GLY A 1 81 ? 2.437 7.791 -16.205 1.00 74.19 81 GLY A N 1
ATOM 604 C CA . GLY A 1 81 ? 1.390 8.706 -15.741 1.00 74.19 81 GLY A CA 1
ATOM 605 C C . GLY A 1 81 ? 0.243 7.948 -15.068 1.00 74.19 81 GLY A C 1
ATOM 606 O O . GLY A 1 81 ? -0.018 6.798 -15.412 1.00 74.19 81 GLY A O 1
ATOM 607 N N . GLN A 1 82 ? -0.435 8.586 -14.105 1.00 68.31 82 GLN A N 1
ATOM 608 C CA . GLN A 1 82 ? -1.613 8.015 -13.424 1.00 68.31 82 GLN A CA 1
ATOM 609 C C . GLN A 1 82 ? -2.830 7.903 -14.346 1.00 68.31 82 GLN A C 1
ATOM 611 O O . GLN A 1 82 ? -3.626 6.976 -14.223 1.00 68.31 82 GLN A O 1
ATOM 616 N N . GLU A 1 83 ? -2.969 8.845 -15.274 1.00 54.12 83 GLU A N 1
ATOM 617 C CA . GLU A 1 83 ? -4.004 8.815 -16.297 1.00 54.12 83 GLU A CA 1
ATOM 618 C C . GLU A 1 83 ? -3.405 8.239 -17.571 1.00 54.12 83 GLU A C 1
ATOM 620 O O . GLU A 1 83 ? -2.243 8.509 -17.874 1.00 54.12 83 GLU A O 1
ATOM 625 N N . ALA A 1 84 ? -4.178 7.419 -18.283 1.00 42.03 84 ALA A N 1
ATOM 626 C CA . ALA A 1 84 ? -3.774 6.617 -19.434 1.00 42.03 84 ALA A CA 1
ATOM 627 C C . ALA A 1 84 ? -3.246 7.438 -20.634 1.00 42.03 84 ALA A C 1
ATOM 629 O O . ALA A 1 84 ? -3.818 7.437 -21.721 1.00 42.03 84 ALA A O 1
ATOM 630 N N . MET A 1 85 ? -2.104 8.096 -20.473 1.00 32.78 85 MET A N 1
ATOM 631 C CA . MET A 1 85 ? -1.235 8.552 -21.542 1.00 32.78 85 MET A CA 1
ATOM 632 C C . MET A 1 85 ? -0.107 7.537 -21.655 1.00 32.78 85 MET A C 1
ATOM 634 O O . MET A 1 85 ? 1.007 7.731 -21.176 1.00 32.78 85 MET A O 1
ATOM 638 N N . VAL A 1 86 ? -0.426 6.419 -22.307 1.00 39.28 86 VAL A N 1
ATOM 639 C CA . VAL A 1 86 ? 0.588 5.532 -22.870 1.00 39.28 86 VAL A CA 1
ATOM 640 C C . VAL A 1 86 ? 1.362 6.351 -23.900 1.00 39.28 86 VAL A C 1
ATOM 642 O O . VAL A 1 86 ? 0.886 6.593 -25.008 1.00 39.28 86 VAL A O 1
ATOM 645 N N . LYS A 1 87 ? 2.571 6.776 -23.544 1.00 34.09 87 LYS A N 1
ATOM 646 C CA . LYS A 1 87 ? 3.598 7.144 -24.516 1.00 34.09 87 LYS A CA 1
ATOM 647 C C . LYS A 1 87 ? 4.844 6.329 -24.218 1.00 34.09 87 LYS A C 1
ATOM 649 O O . LYS A 1 87 ? 5.672 6.723 -23.417 1.00 34.09 87 LYS A O 1
ATOM 654 N N . THR A 1 88 ? 4.900 5.191 -24.906 1.00 34.66 88 THR A N 1
ATOM 655 C CA . THR A 1 88 ? 6.097 4.472 -25.352 1.00 34.66 88 THR A CA 1
ATOM 656 C C . THR A 1 88 ? 7.206 4.280 -24.316 1.00 34.66 88 THR A C 1
ATOM 658 O O . THR A 1 88 ? 7.979 5.187 -24.030 1.00 34.66 88 THR A O 1
ATOM 661 N N . LEU A 1 89 ? 7.381 3.023 -23.901 1.00 38.34 89 LEU A N 1
ATOM 662 C CA . LEU A 1 89 ? 8.638 2.508 -23.365 1.00 38.34 89 LEU A CA 1
ATOM 663 C C . LEU A 1 89 ? 9.769 2.804 -24.364 1.00 38.34 89 LEU A C 1
ATOM 665 O O . LEU A 1 89 ? 9.912 2.118 -25.376 1.00 38.34 89 LEU A O 1
ATOM 669 N N . LEU A 1 90 ? 10.557 3.844 -24.106 1.00 40.84 90 LEU A N 1
ATOM 670 C CA . LEU A 1 90 ? 11.770 4.128 -24.859 1.00 40.84 90 LEU A CA 1
ATOM 671 C C . LEU A 1 90 ? 12.965 3.702 -24.013 1.00 40.84 90 LEU A C 1
ATOM 673 O O . LEU A 1 90 ? 13.496 4.463 -23.209 1.00 40.84 90 LEU A O 1
ATOM 677 N N . ILE A 1 91 ? 13.396 2.461 -24.219 1.00 42.28 91 ILE A N 1
ATOM 678 C CA . ILE A 1 91 ? 14.718 2.003 -23.801 1.00 42.28 91 ILE A CA 1
ATOM 679 C C . ILE A 1 91 ? 15.726 2.700 -24.729 1.00 42.28 91 I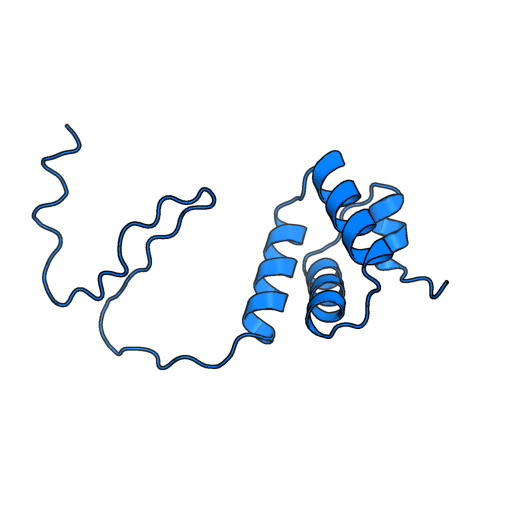LE A C 1
ATOM 681 O O . ILE A 1 91 ? 15.994 2.222 -25.829 1.00 42.28 91 ILE A O 1
ATOM 685 N N . PHE A 1 92 ? 16.208 3.887 -24.351 1.00 37.31 92 PHE A N 1
ATOM 686 C CA . PHE A 1 92 ? 17.115 4.689 -25.181 1.00 37.31 92 PHE A CA 1
ATOM 687 C C . PHE A 1 92 ? 18.592 4.413 -24.867 1.00 37.31 92 PHE A C 1
ATOM 689 O O . PHE A 1 92 ? 19.028 4.676 -23.748 1.00 37.31 92 PHE A O 1
ATOM 696 N N . PRO A 1 93 ? 19.407 4.043 -25.870 1.00 37.25 93 PRO A N 1
ATOM 697 C CA . PRO A 1 93 ? 20.853 4.171 -25.813 1.00 37.25 93 PRO A CA 1
ATOM 698 C C . PRO A 1 93 ? 21.327 5.312 -26.737 1.00 37.25 93 PRO A C 1
ATOM 700 O O . PRO A 1 93 ? 21.998 5.017 -27.709 1.00 37.25 93 PRO A O 1
ATOM 703 N N . LEU A 1 94 ? 20.942 6.587 -26.532 1.00 32.72 94 LEU A N 1
ATOM 704 C CA . LEU A 1 94 ? 21.568 7.800 -27.140 1.00 32.72 94 LEU A CA 1
ATOM 705 C C . LEU A 1 94 ? 20.867 9.102 -26.655 1.00 32.72 94 LEU A C 1
ATOM 707 O O . LEU A 1 94 ? 19.731 9.043 -26.187 1.00 32.72 94 LEU A O 1
ATOM 711 N N . PRO A 1 95 ? 21.537 10.278 -26.693 1.00 46.69 95 PRO A N 1
ATOM 712 C CA . PRO A 1 95 ? 21.284 11.390 -25.782 1.00 46.69 95 PRO A CA 1
ATOM 713 C C . PRO A 1 95 ? 20.036 12.206 -26.130 1.00 46.69 95 PRO A C 1
ATOM 715 O O . PRO A 1 95 ? 19.815 12.623 -27.267 1.00 46.69 95 PRO A O 1
ATOM 718 N N . VAL A 1 96 ? 19.279 12.518 -25.079 1.00 51.16 96 VAL A N 1
ATOM 719 C CA . VAL A 1 96 ? 18.112 13.408 -25.017 1.00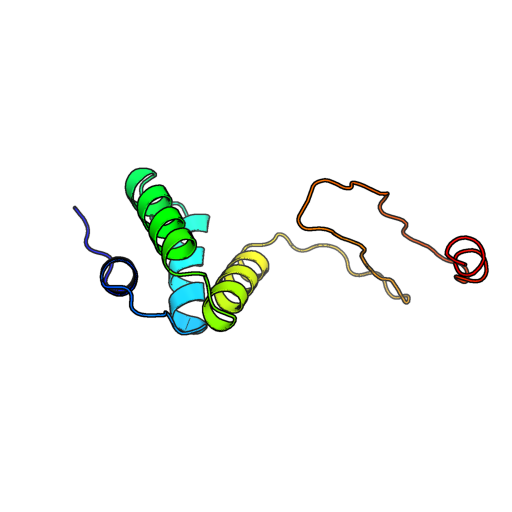 51.16 96 VAL A CA 1
ATOM 720 C C . VAL A 1 96 ? 18.503 14.850 -25.383 1.00 51.16 96 VAL A C 1
ATOM 722 O O . VAL A 1 96 ? 18.586 15.726 -24.528 1.00 51.16 96 VAL A O 1
ATOM 725 N N . ARG A 1 97 ? 18.796 15.122 -26.659 1.00 41.28 97 ARG A N 1
ATOM 726 C CA . ARG A 1 97 ? 19.085 16.487 -27.145 1.00 41.28 97 ARG A CA 1
ATOM 727 C C . ARG A 1 97 ? 17.975 17.076 -28.019 1.00 41.28 97 ARG A C 1
ATOM 729 O O . ARG A 1 97 ? 18.011 18.269 -28.288 1.00 41.28 97 ARG A O 1
ATOM 736 N N . LEU A 1 98 ? 16.966 16.288 -28.404 1.00 47.44 98 LEU A N 1
ATOM 737 C CA . LEU A 1 98 ? 15.905 16.740 -29.317 1.00 47.44 98 LEU A CA 1
ATOM 738 C C . LEU A 1 98 ? 14.549 17.071 -28.666 1.00 47.44 98 LEU A C 1
ATOM 740 O O . LEU A 1 98 ? 13.721 17.696 -29.317 1.00 47.44 98 LEU A O 1
ATOM 744 N N . LEU A 1 99 ? 14.301 16.706 -27.403 1.00 45.34 99 LEU A N 1
ATOM 745 C CA . LEU A 1 99 ? 12.972 16.875 -26.783 1.00 45.34 99 LEU A CA 1
ATOM 746 C C . LEU A 1 99 ? 12.748 18.221 -26.070 1.00 45.34 99 LEU A C 1
ATOM 748 O O . LEU A 1 99 ? 11.635 18.488 -25.633 1.00 45.34 99 LEU A O 1
ATOM 752 N N . ARG A 1 100 ? 13.757 19.101 -25.984 1.00 44.56 100 ARG A N 1
ATOM 753 C CA . ARG A 1 100 ? 13.594 20.434 -25.366 1.00 44.56 100 ARG A CA 1
ATOM 754 C C . ARG A 1 100 ? 12.956 21.470 -26.307 1.00 44.56 100 ARG A C 1
ATOM 756 O O . ARG A 1 100 ? 12.391 22.436 -25.827 1.00 44.56 100 ARG A O 1
ATOM 763 N N . HIS A 1 101 ? 13.006 21.268 -27.625 1.00 40.56 101 HIS A N 1
ATOM 764 C CA . HIS A 1 101 ? 12.591 22.283 -28.610 1.00 40.56 101 HIS A CA 1
ATOM 765 C C . HIS A 1 101 ? 11.111 22.230 -29.033 1.00 40.56 101 HIS A C 1
ATOM 767 O O . HIS A 1 101 ? 10.726 22.951 -29.944 1.00 40.56 101 HIS A O 1
ATOM 773 N N . GLN A 1 102 ? 10.295 21.366 -28.422 1.00 41.12 102 GLN A N 1
ATOM 774 C CA . GLN A 1 102 ? 8.852 21.268 -28.711 1.00 41.12 102 GLN A CA 1
ATOM 775 C C . GLN A 1 102 ? 7.966 21.599 -27.499 1.00 41.12 102 GLN A C 1
ATOM 777 O O . GLN A 1 102 ? 6.778 21.294 -27.513 1.00 41.12 102 GLN A O 1
ATOM 782 N N . TRP A 1 103 ? 8.544 22.185 -26.447 1.00 42.56 103 TRP A N 1
ATOM 783 C CA . TRP A 1 103 ? 7.812 22.628 -25.253 1.00 42.56 103 TRP A CA 1
ATOM 784 C C . TRP A 1 103 ? 8.029 24.113 -24.915 1.00 42.56 103 TRP A C 1
ATOM 786 O O . TRP A 1 103 ? 7.640 24.544 -23.834 1.00 42.56 103 TRP A O 1
ATOM 796 N N . GLU A 1 104 ? 8.563 24.888 -25.867 1.00 37.03 104 GLU A N 1
ATOM 797 C CA . GLU A 1 104 ? 8.435 26.352 -25.969 1.00 37.03 104 GLU A CA 1
ATOM 798 C C . GLU A 1 104 ? 8.217 26.743 -27.434 1.00 37.03 104 GLU A C 1
ATOM 800 O O . GLU A 1 104 ? 8.917 26.161 -28.300 1.00 37.03 104 GLU A O 1
#

Secondary structure (DSSP, 8-state):
----HHHHHHHTTPPPPHHHHHHHHHHHHTT-S-HHHHHHHHHHHHHH---HHHHHHHHHHHHHTSPP-PPPSS-------SS----------S---SGGGG--

Radius of gyration: 18.73 Å; Cα contacts (8 Å, |Δi|>4): 71; chains: 1; bounding box: 41×39×42 Å

Foldseek 3Di:
DPDDVLLVCLLVLHADALQSLLVVLLCVVVVVDDPVSVVSNVVSCVVSPHDPRNVNSNVVNCVVPDDDDDDDPDDDDDDDDPPPPDDDDDPDPDDPPPPPVPPD

Sequence (104 aa):
MQHNPLLEQLYSGHSLSTSESTALFNAVIQGELSNEQIAAMLIALKVRGANTEEISGAVAASLQNAKAFPYPNYPFADIVGQEAMVKTLLIFPLPVRLLRHQWE

Mean predicted aligned error: 9.93 Å

Nearest PDB structures (foldseek):
  1khd-assembly2_B  TM=9.560E-01  e=4.995E-05  Pectobacterium carotovorum
  1kgz-assembly1_A  TM=9.446E-01  e=5.941E-05  Pectobacterium carotovorum
  1khd-assembly1_D  TM=9.761E-01  e=7.487E-05  Pectobacterium carotovorum
  1vqu-assembly1_A  TM=9.075E-01  e=4.816E-03  Nostoc sp. PCC 7120 = FACHB-418
  1vqu-assembly1_B  TM=9.009E-01  e=7.220E-03  Nostoc sp. PCC 7120 = FACHB-418

Solvent-accessible surface area (backbone atoms only — not comparable to full-atom values): 6724 Å² total; per-residue (Å²): 131,90,84,53,72,68,56,54,41,39,71,72,70,45,84,54,51,37,69,54,24,19,54,53,40,38,36,52,77,73,62,75,53,53,72,68,56,51,52,50,51,54,49,41,38,63,73,74,54,71,50,70,40,33,52,50,6,40,51,50,27,50,61,74,72,48,77,90,71,91,79,75,97,62,88,79,76,86,80,85,62,96,59,95,64,87,66,71,94,65,90,60,93,74,82,93,76,73,75,71,72,79,80,111

Organism: Haemophilus influenzae (NCBI:txid727)

InterPro domains:
  IPR005940 Anthranilate phosphoribosyl transferase [PTHR43285] (3-82)
  IPR017459 Glycosyl transferase family 3, N-terminal domain [PF02885] (5-65)
  IPR036320 Glycosyl transferase family 3, N-terminal domain superfamily [SSF47648] (1-69)

pLDDT: mean 81.24, std 22.35, range [32.72, 98.12]